Protein 2C9Q (pdb70)

Sequence (102 aa):
HPKLVSSTPAEGSEGAAPAKIELHFSENLVTQFSGAKLVMTAMPGMEHSPMAVKAAVSGGGDPKTMVITPASPLTAGTYKVDWRAVSSDTHPITGSVTFKVKK

InterPro domains:
  IPR007348 CopC domain [PF04234] (25-125)
  IPR014755 Copper resistance protein CopC/internalin, immunoglobulin-like [G3DSA:2.60.40.1220] (25-126)
  IPR014756 Immunoglobulin E-set [SSF81296] (25-126)
  IPR032694 Copper transport protein C/D [PTHR34820] (8-125)
  IPR047685 Copper resistance protein CopC-like [NF033814] (16-126)

Structure (mmCIF, N/CA/C/O backbone):
data_2C9Q
#
_entry.id   2C9Q
#
_cell.length_a   55.781
_cell.length_b   55.781
_cell.length_c   60.261
_cell.angle_alpha   90.00
_cell.angle_beta   90.00
_cell.angle_gamma   90.00
#
_symmetry.space_group_name_H-M   'P 43 21 2'
#
loop_
_entity.id
_entity.type
_entity.pdbx_description
1 polymer 'COPPER RESISTANCE PROTEIN C'
2 non-polymer 'COPPER (II) ION'
3 water water
#
loop_
_atom_site.group_PDB
_atom_site.id
_atom_site.type_symbol
_atom_site.label_atom_id
_atom_site.label_alt_id
_atom_site.label_comp_id
_atom_site.label_asym_id
_atom_site.label_entity_id
_atom_site.label_seq_id
_atom_site.pdbx_PDB_ins_code
_atom_site.Cartn_x
_atom_site.Cartn_y
_atom_site.Cartn_z
_atom_site.occupancy
_atom_site.B_iso_or_equiv
_atom_site.auth_seq_id
_atom_site.auth_comp_id
_atom_site.auth_asym_id
_atom_site.auth_atom_id
_atom_site.pdbx_PDB_model_num
ATOM 1 N N . HIS A 1 1 ? 17.617 -23.815 -12.726 1.00 25.84 1 HIS A N 1
ATOM 2 C CA . HIS A 1 1 ? 16.966 -22.588 -12.225 1.00 27.15 1 HIS A CA 1
ATOM 3 C C . HIS A 1 1 ? 15.549 -22.942 -11.815 1.00 28.84 1 HIS A C 1
ATOM 4 O O . HIS A 1 1 ? 14.606 -22.752 -12.598 1.00 35.19 1 HIS A O 1
ATOM 11 N N . PRO A 1 2 ? 15.401 -23.520 -10.618 1.00 29.48 2 PRO A N 1
ATOM 12 C CA . PRO A 1 2 ? 14.063 -23.836 -10.121 1.00 30.64 2 PRO A CA 1
ATOM 13 C C . PRO A 1 2 ? 13.198 -22.594 -9.983 1.00 31.00 2 PRO A C 1
ATOM 14 O O . PRO A 1 2 ? 13.716 -21.466 -9.846 1.00 27.60 2 PRO A O 1
ATOM 18 N N . LYS A 1 3 ? 11.890 -22.802 -10.063 1.00 26.66 3 LYS A N 1
ATOM 19 C CA . LYS A 1 3 ? 10.938 -21.705 -9.995 1.00 29.26 3 LYS A CA 1
ATOM 20 C C . LYS A 1 3 ? 10.041 -21.933 -8.811 1.00 22.69 3 LYS A C 1
ATOM 21 O O . LYS A 1 3 ? 9.725 -23.076 -8.533 1.00 25.05 3 LYS A O 1
ATOM 27 N N . LEU A 1 4 ? 9.615 -20.866 -8.134 1.00 23.08 4 LEU A N 1
ATOM 28 C CA . LEU A 1 4 ? 8.546 -20.980 -7.143 1.00 24.55 4 LEU A CA 1
ATOM 29 C C . LEU A 1 4 ? 7.209 -21.153 -7.881 1.00 27.86 4 LEU A C 1
ATOM 30 O O . LEU A 1 4 ? 6.755 -20.231 -8.596 1.00 24.55 4 LEU A O 1
ATOM 35 N N . VAL A 1 5 ? 6.589 -22.330 -7.706 1.00 22.25 5 VAL A N 1
ATOM 36 C CA . VAL A 1 5 ? 5.318 -22.669 -8.342 1.00 21.97 5 VAL A CA 1
ATOM 37 C C . VAL A 1 5 ? 4.125 -22.156 -7.564 1.00 21.13 5 VAL A C 1
ATOM 38 O O . VAL A 1 5 ? 3.185 -21.634 -8.156 1.00 25.45 5 VAL A O 1
ATOM 42 N N . SER A 1 6 ? 4.178 -22.280 -6.234 1.00 18.56 6 SER A N 1
ATOM 43 C CA . SER A 1 6 ? 3.130 -21.725 -5.381 1.00 22.26 6 SER A CA 1
ATOM 44 C C . SER A 1 6 ? 3.608 -21.669 -3.932 1.00 18.90 6 SER A C 1
ATOM 45 O O . SER A 1 6 ? 4.697 -22.128 -3.615 1.00 20.88 6 SER A O 1
ATOM 48 N N . SER A 1 7 ? 2.766 -21.126 -3.072 1.00 21.54 7 SER A N 1
ATOM 49 C CA . SER A 1 7 ? 3.078 -21.069 -1.663 1.00 20.82 7 SER A CA 1
ATOM 50 C C . SER A 1 7 ? 1.808 -20.931 -0.838 1.00 20.59 7 SER A C 1
ATOM 51 O O . SER A 1 7 ? 0.739 -20.518 -1.340 1.00 20.42 7 SER A O 1
ATOM 54 N N . THR A 1 8 ? 1.913 -21.301 0.437 1.00 21.67 8 THR A N 1
ATOM 55 C CA . THR A 1 8 ? 0.862 -21.046 1.405 1.00 22.03 8 THR A CA 1
ATOM 56 C C . THR A 1 8 ? 1.515 -20.488 2.683 1.00 23.46 8 THR A C 1
ATOM 57 O O . THR A 1 8 ? 2.388 -21.142 3.256 1.00 26.32 8 THR A O 1
ATOM 64 N N . PRO A 1 9 ? 1.166 -19.250 3.089 1.00 21.90 9 PRO A N 1
ATOM 65 C CA . PRO A 1 9 ? 0.314 -18.260 2.442 1.00 21.93 9 PRO A CA 1
ATOM 66 C C . PRO A 1 9 ? 0.748 -17.926 1.033 1.00 22.88 9 PRO A C 1
ATOM 67 O O . PRO A 1 9 ? 1.934 -17.936 0.707 1.00 23.14 9 PRO A O 1
ATOM 71 N N . ALA A 1 10 ? -0.225 -17.627 0.194 1.00 21.02 10 ALA A N 1
ATOM 72 C CA . ALA A 1 10 ? 0.041 -17.277 -1.170 1.00 19.36 10 ALA A CA 1
ATOM 73 C C . ALA A 1 10 ? 0.498 -15.850 -1.212 1.00 17.15 10 ALA A C 1
ATOM 74 O O . ALA A 1 10 ? 0.142 -15.058 -0.333 1.00 20.17 10 ALA A O 1
ATOM 76 N N . GLU A 1 11 ? 1.263 -15.537 -2.258 1.00 20.15 11 GLU A N 1
ATOM 77 C CA . GLU A 1 11 ? 1.738 -14.172 -2.533 1.00 22.21 11 GLU A CA 1
ATOM 78 C C . GLU A 1 11 ? 0.537 -13.226 -2.524 1.00 27.05 11 GLU A C 1
ATOM 79 O O . GLU A 1 11 ? -0.483 -13.498 -3.184 1.00 21.66 11 GLU A O 1
ATOM 85 N N . GLY A 1 12 ? 0.653 -12.143 -1.748 1.00 21.24 12 GLY A N 1
ATOM 86 C CA . GLY A 1 12 ? -0.400 -11.135 -1.629 1.00 24.72 12 GLY A CA 1
ATOM 87 C C . GLY A 1 12 ? -1.618 -11.541 -0.838 1.00 24.40 12 GLY A C 1
ATOM 88 O O . GLY A 1 12 ? -2.600 -10.788 -0.796 1.00 34.48 12 GLY A O 1
ATOM 89 N N . SER A 1 13 ? -1.593 -12.720 -0.229 1.00 24.05 13 SER A N 1
ATOM 90 C CA . SER A 1 13 ? -2.695 -13.117 0.613 1.00 19.74 13 SER A CA 1
ATOM 91 C C . SER A 1 13 ? -2.732 -12.258 1.862 1.00 22.57 13 SER A C 1
ATOM 92 O O . SER A 1 13 ? -1.717 -11.781 2.320 1.00 21.53 13 SER A O 1
ATOM 95 N N . GLU A 1 14 ? -3.934 -11.991 2.357 1.00 28.80 14 GLU A N 1
ATOM 96 C CA . GLU A 1 14 ? -4.113 -11.318 3.638 1.00 22.92 14 GLU A CA 1
ATOM 97 C C . GLU A 1 14 ? -5.107 -12.173 4.395 1.00 29.91 14 GLU A C 1
ATOM 98 O O . GLU A 1 14 ? -6.215 -12.422 3.924 1.00 31.56 14 GLU A O 1
ATOM 104 N N . GLY A 1 15 ? -4.678 -12.726 5.513 1.00 26.41 15 GLY A N 1
ATOM 105 C CA . GLY A 1 15 ? -5.573 -13.542 6.329 1.00 22.30 15 GLY A CA 1
ATOM 106 C C . GLY A 1 15 ? -4.940 -13.964 7.645 1.00 29.35 15 GLY A C 1
ATOM 107 O O . GLY A 1 15 ? -4.122 -13.242 8.196 1.00 24.38 15 GLY A O 1
ATOM 108 N N . ALA A 1 16 ? -5.307 -15.147 8.127 1.00 27.48 16 ALA A N 1
ATOM 109 C CA . ALA A 1 16 ? -4.889 -15.635 9.436 1.00 32.56 16 ALA A CA 1
ATOM 110 C C . ALA A 1 16 ? -3.398 -15.830 9.561 1.00 30.36 16 ALA A C 1
ATOM 111 O O . ALA A 1 16 ? -2.706 -16.067 8.567 1.00 29.91 16 ALA A O 1
ATOM 113 N N . ALA A 1 17 ? -2.909 -15.778 10.792 1.00 31.27 17 ALA A N 1
ATOM 114 C CA . ALA A 1 17 ? -1.501 -16.036 11.058 1.00 25.82 17 ALA A CA 1
ATOM 115 C C . ALA A 1 17 ? -1.191 -17.515 10.783 1.00 33.34 17 ALA A C 1
ATOM 116 O O . ALA A 1 17 ? -1.857 -18.401 11.334 1.00 28.68 17 ALA A O 1
ATOM 118 N N . PRO A 1 18 ? -0.200 -17.787 9.917 1.00 26.43 18 PRO A N 1
ATOM 119 C CA . PRO A 1 18 ? 0.186 -19.152 9.591 1.00 25.14 18 PRO A CA 1
ATOM 120 C C . PRO A 1 18 ? 1.045 -19.820 10.658 1.00 21.85 18 PRO A C 1
ATOM 121 O O . PRO A 1 18 ? 1.949 -19.200 11.208 1.00 30.58 18 PRO A O 1
ATOM 125 N N . ALA A 1 19 ? 0.749 -21.081 10.961 1.00 23.29 19 ALA A N 1
ATOM 126 C CA . ALA A 1 19 ? 1.613 -21.885 11.808 1.00 25.30 19 ALA A CA 1
ATOM 127 C C . ALA A 1 19 ? 2.909 -22.301 11.122 1.00 26.73 19 ALA A C 1
ATOM 128 O O . ALA A 1 19 ? 3.928 -22.500 11.782 1.00 27.43 19 ALA A O 1
ATOM 130 N N . LYS A 1 20 ? 2.859 -22.489 9.807 1.00 22.85 20 LYS A N 1
ATOM 131 C CA . LYS A 1 20 ? 4.048 -22.749 9.002 1.00 20.64 20 LYS A CA 1
ATOM 132 C C . LYS A 1 20 ? 3.791 -22.183 7.610 1.00 21.77 20 LYS A C 1
ATOM 133 O O . LYS A 1 20 ? 2.638 -22.015 7.200 1.00 22.61 20 LYS A O 1
ATOM 139 N N . ILE A 1 21 ? 4.875 -21.873 6.916 1.00 25.55 21 ILE A N 1
ATOM 140 C CA . ILE A 1 21 ? 4.815 -21.292 5.573 1.00 22.79 21 ILE A CA 1
ATOM 141 C C . ILE A 1 21 ? 5.430 -22.300 4.641 1.00 25.15 21 ILE A C 1
ATOM 142 O O . ILE A 1 21 ? 6.540 -22.749 4.872 1.00 21.31 21 ILE A O 1
ATOM 147 N N . GLU A 1 22 ? 4.693 -22.684 3.611 1.00 23.61 22 GLU A N 1
ATOM 148 C CA . GLU A 1 22 ? 5.163 -23.671 2.667 1.00 23.92 22 GLU A CA 1
ATOM 149 C C . GLU A 1 22 ? 5.417 -23.012 1.333 1.00 22.00 22 GLU A C 1
ATOM 150 O O . GLU A 1 22 ? 4.533 -22.327 0.794 1.00 21.73 22 GLU A O 1
ATOM 156 N N . LEU A 1 23 ? 6.615 -23.244 0.817 1.00 20.06 23 LEU A N 1
ATOM 157 C CA . LEU A 1 23 ? 7.049 -22.804 -0.534 1.00 22.16 23 LEU A CA 1
ATOM 158 C C . LEU A 1 23 ? 7.233 -24.026 -1.423 1.00 22.56 23 LEU A C 1
ATOM 159 O O . LEU A 1 23 ? 7.952 -24.957 -1.075 1.00 22.79 23 LEU A O 1
ATOM 164 N N . HIS A 1 24 ? 6.557 -24.032 -2.560 1.00 23.77 24 HIS A N 1
ATOM 165 C CA . HIS A 1 24 ? 6.566 -25.178 -3.462 1.00 23.19 24 HIS A CA 1
ATOM 166 C C . HIS A 1 24 ? 7.269 -24.804 -4.754 1.00 20.52 24 HIS A C 1
ATOM 167 O O . HIS A 1 24 ? 6.869 -23.849 -5.409 1.00 21.49 24 HIS A O 1
ATOM 174 N N . PHE A 1 25 ? 8.320 -25.552 -5.100 1.00 17.78 25 PHE A N 1
ATOM 175 C CA . PHE A 1 25 ? 9.158 -25.276 -6.271 1.00 21.03 25 PHE A CA 1
ATOM 176 C C . PHE A 1 25 ? 8.975 -26.302 -7.382 1.00 24.68 25 PHE A C 1
ATOM 177 O O . PHE A 1 25 ? 8.291 -27.350 -7.216 1.00 22.32 25 PHE A O 1
ATOM 185 N N . SER A 1 26 ? 9.540 -25.969 -8.546 1.00 23.23 26 SER A N 1
ATOM 186 C CA . SER A 1 26 ? 9.366 -26.781 -9.740 1.00 20.46 26 SER A CA 1
ATOM 187 C C . SER A 1 26 ? 10.296 -27.997 -9.767 1.00 20.68 26 SER A C 1
ATOM 188 O O . SER A 1 26 ? 10.098 -28.908 -10.557 1.00 23.51 26 SER A O 1
ATOM 191 N N . GLU A 1 27 ? 11.325 -27.978 -8.913 1.00 23.71 27 GLU A N 1
ATOM 192 C CA . GLU A 1 27 ? 12.354 -29.039 -8.856 1.00 20.06 27 GLU A CA 1
ATOM 193 C C . GLU A 1 27 ? 12.628 -29.430 -7.410 1.00 21.11 27 GLU A C 1
ATOM 194 O O . GLU A 1 27 ? 12.376 -28.633 -6.507 1.00 20.04 27 GLU A O 1
ATOM 200 N N . ASN A 1 28 ? 13.104 -30.663 -7.219 1.00 20.94 28 ASN A N 1
ATOM 201 C CA . ASN A 1 28 ? 13.511 -31.141 -5.911 1.00 24.12 28 ASN A CA 1
ATOM 202 C C . ASN A 1 28 ? 14.638 -30.293 -5.364 1.00 21.98 28 ASN A C 1
ATOM 203 O O . ASN A 1 28 ? 15.622 -30.001 -6.072 1.00 20.98 28 ASN A O 1
ATOM 208 N N . LEU A 1 29 ? 14.468 -29.868 -4.122 1.00 21.12 29 LEU A N 1
ATOM 209 C CA . LEU A 1 29 ? 15.475 -29.033 -3.474 1.00 20.08 29 LEU A CA 1
ATOM 210 C C . LEU A 1 29 ? 16.532 -29.873 -2.796 1.00 24.04 29 LEU A C 1
ATOM 211 O O . LEU A 1 29 ? 16.241 -30.976 -2.253 1.00 25.01 29 LEU A O 1
ATOM 216 N N . VAL A 1 30 ? 17.763 -29.368 -2.833 1.00 22.76 30 VAL A N 1
ATOM 217 C CA . VAL A 1 30 ? 18.863 -29.894 -2.033 1.00 20.60 30 VAL A CA 1
ATOM 218 C C . VAL A 1 30 ? 18.888 -29.130 -0.694 1.00 21.98 30 VAL A C 1
ATOM 219 O O . VAL A 1 30 ? 19.143 -27.919 -0.624 1.00 23.40 30 VAL A O 1
ATOM 223 N N . THR A 1 31 ? 18.588 -29.844 0.385 1.00 21.63 31 THR A N 1
ATOM 224 C CA . THR A 1 31 ? 18.278 -29.185 1.643 1.00 22.77 31 THR A CA 1
ATOM 225 C C . THR A 1 31 ? 19.428 -28.400 2.242 1.00 19.09 31 THR A C 1
ATOM 226 O O . THR A 1 31 ? 19.206 -27.371 2.880 1.00 22.83 31 THR A O 1
ATOM 233 N N . GLN A 1 32 ? 20.656 -28.867 2.050 1.00 19.83 32 GLN A N 1
ATOM 234 C CA . GLN A 1 32 ? 21.788 -28.214 2.697 1.00 19.39 32 GLN A CA 1
ATOM 235 C C . GLN A 1 32 ? 21.985 -26.795 2.206 1.00 18.23 32 GLN A C 1
ATOM 236 O O . GLN A 1 32 ? 22.514 -25.946 2.943 1.00 19.57 32 GLN A O 1
ATOM 242 N N . PHE A 1 33 ? 21.518 -26.520 0.988 1.00 16.96 33 PHE A N 1
ATOM 243 C CA . PHE A 1 33 ? 21.770 -25.215 0.365 1.00 15.89 33 PHE A CA 1
ATOM 244 C C . PHE A 1 33 ? 20.554 -24.321 0.287 1.00 19.06 33 PHE A C 1
ATOM 245 O O . PHE A 1 33 ? 20.673 -23.130 -0.017 1.00 21.93 33 PHE A O 1
ATOM 253 N N . SER A 1 34 ? 19.365 -24.864 0.568 1.00 19.66 34 SER A N 1
ATOM 254 C CA . SER A 1 34 ? 18.171 -24.079 0.332 1.00 20.37 34 SER A CA 1
ATOM 255 C C . SER A 1 34 ? 17.836 -23.490 1.681 1.00 28.46 34 SER A C 1
ATOM 256 O O . SER A 1 34 ? 17.993 -24.155 2.702 1.00 33.93 34 SER A O 1
ATOM 261 N N . GLY A 1 35 ? 17.451 -22.210 1.711 1.00 24.07 35 GLY A N 1
ATOM 262 C CA . GLY A 1 35 ? 17.189 -21.546 2.969 1.00 27.90 35 GLY A CA 1
ATOM 263 C C . GLY A 1 35 ? 16.142 -20.458 2.819 1.00 27.12 35 GLY A C 1
ATOM 264 O O . GLY A 1 35 ? 15.716 -20.156 1.726 1.00 24.36 35 GLY A O 1
ATOM 265 N N . ALA A 1 36 ? 15.761 -19.850 3.937 1.00 27.61 36 ALA A N 1
ATOM 266 C CA . ALA A 1 36 ? 14.803 -18.736 3.908 1.00 21.69 36 ALA A CA 1
ATOM 267 C C . ALA A 1 36 ? 14.966 -17.890 5.164 1.00 26.34 36 ALA A C 1
ATOM 268 O O . ALA A 1 36 ? 15.393 -18.407 6.193 1.00 25.33 36 ALA A O 1
ATOM 270 N N . LYS A 1 37 ? 14.670 -16.599 5.056 1.00 23.05 37 LYS A N 1
ATOM 271 C CA . LYS A 1 37 ? 14.620 -15.693 6.201 1.00 24.75 37 LYS A CA 1
ATOM 272 C C . LYS A 1 37 ? 13.230 -15.063 6.200 1.00 24.67 37 LYS A C 1
ATOM 273 O O . LYS A 1 37 ? 12.690 -14.743 5.127 1.00 26.28 37 LYS A O 1
ATOM 279 N N . LEU A 1 38 ? 12.649 -14.928 7.384 1.00 20.62 38 LEU A N 1
ATOM 280 C CA . LEU A 1 38 ? 11.343 -14.304 7.534 1.00 18.07 38 LEU A CA 1
ATOM 281 C C . LEU A 1 38 ? 11.507 -12.947 8.174 1.00 17.49 38 LEU A C 1
ATOM 282 O O . LEU A 1 38 ? 12.151 -12.831 9.218 1.00 18.13 38 LEU A O 1
ATOM 287 N N . VAL A 1 39 ? 10.976 -11.918 7.521 1.00 18.54 39 VAL A N 1
ATOM 288 C CA . VAL A 1 39 ? 11.053 -10.579 8.061 1.00 17.34 39 VAL A CA 1
ATOM 289 C C . VAL A 1 39 ? 9.667 -9.989 8.110 1.00 17.57 39 VAL A C 1
ATOM 290 O O . VAL A 1 39 ? 8.804 -10.312 7.279 1.00 18.87 39 VAL A O 1
ATOM 294 N N . MET A 1 40 ? 9.464 -9.069 9.041 1.00 16.73 40 MET A N 1
ATOM 295 C CA . MET A 1 40 ? 8.257 -8.246 9.068 1.00 16.59 40 MET A CA 1
ATOM 296 C C . MET A 1 40 ? 8.611 -6.883 8.527 1.00 16.87 40 MET A C 1
ATOM 297 O O . MET A 1 40 ? 9.573 -6.267 9.005 1.00 16.27 40 MET A O 1
ATOM 302 N N . THR A 1 41 ? 7.803 -6.409 7.580 1.00 16.75 41 THR A N 1
ATOM 303 C CA . THR A 1 41 ? 8.055 -5.161 6.880 1.00 15.34 41 THR A CA 1
ATOM 304 C C . THR A 1 41 ? 7.021 -4.062 7.222 1.00 16.76 41 THR A C 1
ATOM 305 O O . THR A 1 41 ? 7.187 -2.911 6.850 1.00 16.43 41 THR A O 1
ATOM 309 N N . ALA A 1 42 ? 5.989 -4.414 7.985 1.00 16.49 42 ALA A N 1
ATOM 310 C CA . ALA A 1 42 ? 5.017 -3.424 8.431 1.00 16.57 42 ALA A CA 1
ATOM 311 C C . ALA A 1 42 ? 4.188 -3.973 9.547 1.00 17.14 42 ALA A C 1
ATOM 312 O O . ALA A 1 42 ? 3.927 -5.163 9.605 1.00 17.13 42 ALA A O 1
ATOM 314 N N . MET A 1 43 ? 3.776 -3.087 10.440 1.00 15.23 43 MET A N 1
ATOM 315 C CA . MET A 1 43 ? 2.654 -3.350 11.337 1.00 16.27 43 MET A CA 1
ATOM 316 C C . MET A 1 43 ? 1.431 -2.646 10.719 1.00 14.52 43 MET A C 1
ATOM 317 O O . MET A 1 43 ? 1.554 -1.744 9.873 1.00 15.73 43 MET A O 1
ATOM 322 N N . PRO A 1 44 ? 0.206 -2.985 11.171 1.00 15.20 44 PRO A N 1
ATOM 323 C CA . PRO A 1 44 ? -0.948 -2.255 10.672 1.00 16.47 44 PRO A CA 1
ATOM 324 C C . PRO A 1 44 ? -0.775 -0.763 10.926 1.00 17.04 44 PRO A C 1
ATOM 325 O O . PRO A 1 44 ? -0.483 -0.355 12.038 1.00 18.13 44 PRO A O 1
ATOM 329 N N . GLY A 1 45 ? -0.842 0.043 9.869 1.00 15.94 45 GLY A N 1
ATOM 330 C CA . GLY A 1 45 ? -0.775 1.503 10.045 1.00 15.78 45 GLY A CA 1
ATOM 331 C C . GLY A 1 45 ? 0.625 2.062 9.893 1.00 17.38 45 GLY A C 1
ATOM 332 O O . GLY A 1 45 ? 0.779 3.274 9.772 1.00 15.21 45 GLY A O 1
ATOM 333 N N . MET A 1 46 ? 1.660 1.220 9.888 1.00 15.53 46 MET A N 1
ATOM 334 C CA . MET A 1 46 ? 3.008 1.756 9.760 1.00 14.30 46 MET A CA 1
ATOM 335 C C . MET A 1 46 ? 4.032 0.802 9.178 1.00 14.18 46 MET A C 1
ATOM 336 O O . MET A 1 46 ? 4.362 -0.213 9.777 1.00 16.02 46 MET A O 1
ATOM 341 N N . GLU A 1 47 ? 4.614 1.178 8.051 1.00 14.79 47 GLU A N 1
ATOM 342 C CA . GLU A 1 47 ? 5.720 0.403 7.474 1.00 15.02 47 GLU A CA 1
ATOM 343 C C . GLU A 1 47 ? 6.951 0.585 8.316 1.00 17.97 47 GLU A C 1
ATOM 344 O O . GLU A 1 47 ? 7.076 1.562 9.004 1.00 17.40 47 GLU A O 1
ATOM 350 N N . HIS A 1 48 ? 7.795 -0.422 8.364 1.00 15.45 48 HIS A N 1
ATOM 351 C CA . HIS A 1 48 ? 9.076 -0.262 9.061 1.00 15.60 48 HIS A CA 1
ATOM 352 C C . HIS A 1 48 ? 10.196 -1.053 8.386 1.00 18.99 48 HIS A C 1
ATOM 353 O O . HIS A 1 48 ? 9.938 -1.966 7.598 1.00 17.69 48 HIS A O 1
ATOM 360 N N . SER A 1 49 ? 11.454 -0.679 8.674 1.00 16.58 49 SER A N 1
ATOM 361 C CA . SER A 1 49 ? 12.575 -1.431 8.174 1.00 16.48 49 SER A CA 1
ATOM 362 C C . SER A 1 49 ? 12.350 -2.906 8.488 1.00 17.04 49 SER A C 1
ATOM 363 O O . SER A 1 49 ? 11.818 -3.250 9.560 1.00 18.73 49 SER A O 1
ATOM 368 N N . PRO A 1 50 ? 12.736 -3.804 7.567 1.00 18.59 50 PRO A N 1
ATOM 369 C CA . PRO A 1 50 ? 12.495 -5.222 7.798 1.00 17.92 50 PRO A CA 1
ATOM 370 C C . PRO A 1 50 ? 13.094 -5.707 9.110 1.00 17.85 50 PRO A C 1
ATOM 371 O O . PRO A 1 50 ? 14.273 -5.454 9.392 1.00 19.22 50 PRO A O 1
ATOM 375 N N . MET A 1 51 ? 12.277 -6.390 9.904 1.00 17.23 51 MET A N 1
ATOM 376 C CA . MET A 1 51 ? 12.712 -6.897 11.206 1.00 17.72 51 MET A CA 1
ATOM 377 C C . MET A 1 51 ? 12.642 -8.402 11.166 1.00 18.11 51 MET A C 1
ATOM 378 O O . MET A 1 51 ? 11.572 -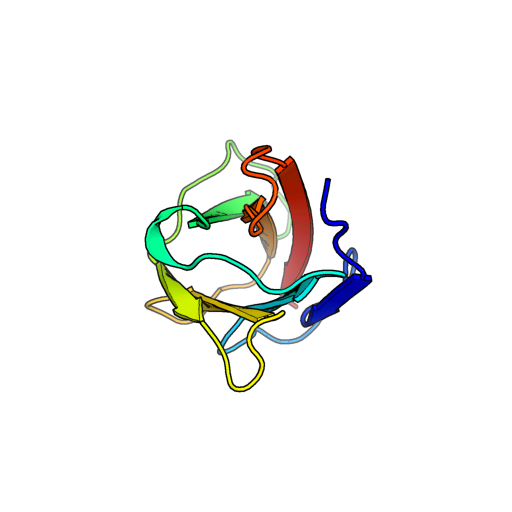9.003 10.954 1.00 19.01 51 MET A O 1
ATOM 383 N N . ALA A 1 52 ? 13.797 -9.041 11.351 1.00 17.71 52 ALA A N 1
ATOM 384 C CA . ALA A 1 52 ? 13.894 -10.480 11.209 1.00 18.23 52 ALA A CA 1
ATOM 385 C C . ALA A 1 52 ? 13.220 -11.182 12.370 1.00 19.53 52 ALA A C 1
ATOM 386 O O . ALA A 1 52 ? 13.535 -10.909 13.537 1.00 17.98 52 ALA A O 1
ATOM 388 N N . VAL A 1 53 ? 12.332 -12.094 12.010 1.00 16.83 53 VAL A N 1
ATOM 389 C CA . VAL A 1 53 ? 11.542 -12.891 12.949 1.00 18.49 53 VAL A CA 1
ATOM 390 C C . VAL A 1 53 ? 12.174 -14.283 13.033 1.00 19.25 53 VAL A C 1
ATOM 391 O O . VAL A 1 53 ? 12.503 -14.885 12.027 1.00 21.59 53 VAL A O 1
ATOM 395 N N . LYS A 1 54 ? 12.335 -14.797 14.241 1.00 17.38 54 LYS A N 1
ATOM 396 C CA . LYS A 1 54 ? 12.963 -16.079 14.426 1.00 19.05 54 LYS A CA 1
ATOM 397 C C . LYS A 1 54 ? 12.102 -17.160 13.794 1.00 21.38 54 LYS A C 1
ATOM 398 O O . LYS A 1 54 ? 10.888 -17.205 14.020 1.00 18.69 54 LYS A O 1
ATOM 404 N N . ALA A 1 55 ? 12.744 -18.039 13.024 1.00 20.88 55 ALA A N 1
ATOM 405 C CA . ALA A 1 55 ? 12.056 -19.096 12.281 1.00 20.50 55 ALA A CA 1
ATOM 406 C C . ALA A 1 55 ? 13.044 -20.204 11.988 1.00 23.74 55 ALA A C 1
ATOM 407 O O . ALA A 1 55 ? 14.255 -19.970 11.995 1.00 23.26 55 ALA A O 1
ATOM 409 N N . ALA A 1 56 ? 12.533 -21.424 11.822 1.00 19.79 56 ALA A N 1
ATOM 410 C CA . ALA A 1 56 ? 13.342 -22.546 11.389 1.00 21.10 56 ALA A CA 1
ATOM 411 C C . ALA A 1 56 ? 12.888 -22.959 10.004 1.00 20.11 56 ALA A C 1
ATOM 412 O O . ALA A 1 56 ? 11.685 -22.896 9.691 1.00 22.95 56 ALA A O 1
ATOM 414 N N . VAL A 1 57 ? 13.837 -23.396 9.192 1.00 21.49 57 VAL A N 1
ATOM 415 C CA . VAL A 1 57 ? 13.549 -23.789 7.833 1.00 18.94 57 VAL A CA 1
ATOM 416 C C . VAL A 1 57 ? 13.952 -25.237 7.621 1.00 25.74 57 VAL A C 1
ATOM 417 O O . VAL A 1 57 ? 15.026 -25.640 8.043 1.00 23.43 57 VAL A O 1
ATOM 424 N N . SER A 1 58 ? 13.081 -26.004 6.995 1.00 22.39 58 SER A N 1
ATOM 425 C CA . SER A 1 58 ? 13.357 -27.423 6.712 1.00 23.69 58 SER A CA 1
ATOM 426 C C . SER A 1 58 ? 12.587 -27.880 5.490 1.00 26.84 58 SER A C 1
ATOM 427 O O . SER A 1 58 ? 11.880 -27.093 4.860 1.00 25.12 58 SER A O 1
ATOM 430 N N . GLY A 1 59 ? 12.752 -29.151 5.141 1.00 31.33 59 GLY A N 1
ATOM 431 C CA . GLY A 1 59 ? 12.014 -29.755 4.040 1.00 26.73 59 GLY A CA 1
ATOM 432 C C . GLY A 1 59 ? 10.666 -30.292 4.494 1.00 33.68 59 GLY A C 1
ATOM 433 O O . GLY A 1 59 ? 10.515 -30.705 5.643 1.00 31.05 59 GLY A O 1
ATOM 434 N N . GLY A 1 60 ? 9.688 -30.311 3.586 1.00 25.64 60 GLY A N 1
ATOM 435 C CA . GLY A 1 60 ? 8.336 -30.739 3.906 1.00 22.49 60 GLY A CA 1
ATOM 436 C C . GLY A 1 60 ? 8.152 -32.206 3.538 1.00 24.59 60 GLY A C 1
ATOM 437 O O . GLY A 1 60 ? 9.121 -32.955 3.478 1.00 34.38 60 GLY A O 1
ATOM 438 N N . GLY A 1 61 ? 6.916 -32.598 3.252 1.00 26.38 61 GLY A N 1
ATOM 439 C CA . GLY A 1 61 ? 6.624 -33.998 2.912 1.00 28.56 61 GLY A CA 1
ATOM 440 C C . GLY A 1 61 ? 7.080 -34.417 1.518 1.00 31.40 61 GLY A C 1
ATOM 441 O O . GLY A 1 61 ? 7.272 -35.603 1.234 1.00 42.28 61 GLY A O 1
ATOM 442 N N . ASP A 1 62 ? 7.250 -33.414 0.661 1.00 24.32 62 ASP A N 1
ATOM 443 C CA . ASP A 1 62 ? 7.594 -33.536 -0.746 1.00 27.10 62 ASP A CA 1
ATOM 444 C C . ASP A 1 62 ? 8.970 -32.866 -0.886 1.00 23.65 62 ASP A C 1
ATOM 445 O O . ASP A 1 62 ? 9.185 -31.852 -0.251 1.00 21.50 62 ASP A O 1
ATOM 450 N N . PRO A 1 63 ? 9.915 -33.451 -1.659 1.00 26.29 63 PRO A N 1
ATOM 451 C CA . PRO A 1 63 ? 11.238 -32.828 -1.872 1.00 26.28 63 PRO A CA 1
ATOM 452 C C . PRO A 1 63 ? 11.207 -31.439 -2.527 1.00 22.88 63 PRO A C 1
ATOM 453 O O . PRO A 1 63 ? 12.204 -30.728 -2.474 1.00 22.71 63 PRO A O 1
ATOM 457 N N . LYS A 1 6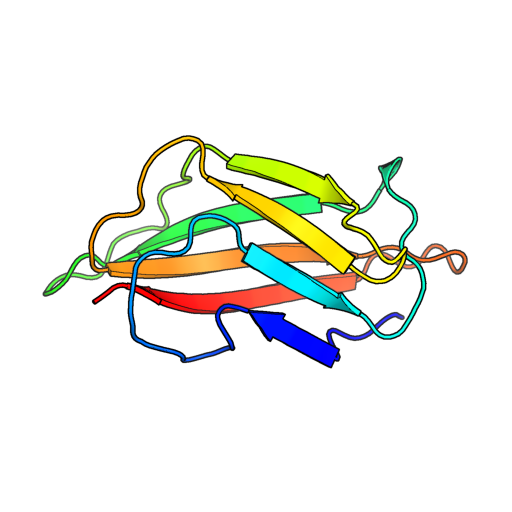4 ? 10.084 -31.075 -3.137 1.00 23.21 64 LYS A N 1
ATOM 458 C CA . LYS A 1 64 ? 9.938 -29.778 -3.812 1.00 19.33 64 LYS A CA 1
ATOM 459 C C . LYS A 1 64 ? 9.490 -28.676 -2.862 1.00 18.81 64 LYS A C 1
ATOM 460 O O . LYS A 1 64 ? 9.389 -27.522 -3.265 1.00 21.53 64 LYS A O 1
ATOM 466 N N . THR A 1 65 ? 9.235 -29.027 -1.599 1.00 18.45 65 THR A N 1
ATOM 467 C CA . THR A 1 65 ? 8.693 -28.086 -0.642 1.00 20.39 65 THR A CA 1
ATOM 468 C C . THR A 1 65 ? 9.702 -27.701 0.443 1.00 20.83 65 THR A C 1
ATOM 469 O O . THR A 1 65 ? 10.422 -28.550 0.978 1.00 22.58 65 THR A O 1
ATOM 473 N N . MET A 1 66 ? 9.727 -26.402 0.747 1.00 22.63 66 MET A N 1
ATOM 474 C CA . MET A 1 66 ? 10.544 -25.826 1.816 1.00 23.04 66 MET A CA 1
ATOM 475 C C . MET A 1 66 ? 9.555 -25.301 2.843 1.00 24.68 66 MET A C 1
ATOM 476 O O . MET A 1 66 ? 8.588 -24.626 2.480 1.00 22.76 66 MET A O 1
ATOM 485 N N . VAL A 1 67 ? 9.768 -25.622 4.126 1.00 24.30 67 VAL A N 1
ATOM 486 C CA . VAL A 1 67 ? 8.853 -25.204 5.179 1.00 25.32 67 VAL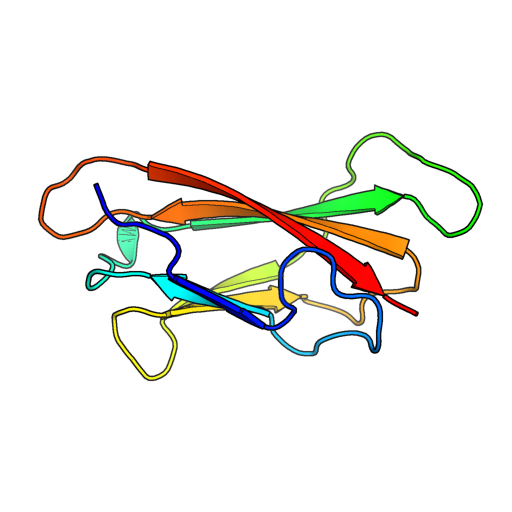 A CA 1
ATOM 487 C C . VAL A 1 67 ? 9.547 -24.214 6.119 1.00 25.39 67 VAL A C 1
ATOM 488 O O . VAL A 1 67 ? 10.641 -24.483 6.613 1.00 24.82 67 VAL A O 1
ATOM 492 N N . ILE A 1 68 ? 8.917 -23.065 6.325 1.00 21.58 68 ILE A N 1
ATOM 493 C CA . ILE A 1 68 ? 9.391 -22.084 7.324 1.00 23.04 68 ILE A CA 1
ATOM 494 C C . ILE A 1 68 ? 8.458 -22.092 8.518 1.00 25.61 68 ILE A C 1
ATOM 495 O O . ILE A 1 68 ? 7.276 -21.815 8.370 1.00 23.26 68 ILE A O 1
ATOM 500 N N . THR A 1 69 ? 8.986 -22.368 9.715 1.00 19.04 69 THR A N 1
ATOM 501 C CA . THR A 1 69 ? 8.173 -22.449 10.905 1.00 19.82 69 THR A CA 1
ATOM 502 C C . THR A 1 69 ? 8.539 -21.296 11.804 1.00 18.72 69 THR A C 1
ATOM 503 O O . THR A 1 69 ? 9.619 -21.311 12.370 1.00 18.59 69 THR A O 1
ATOM 507 N N . PRO A 1 70 ? 7.687 -20.251 11.880 1.00 18.18 70 PRO A N 1
ATOM 508 C CA . PRO A 1 70 ? 7.983 -19.214 12.850 1.00 20.07 70 PRO A CA 1
ATOM 509 C C . PRO A 1 70 ? 8.080 -19.809 14.261 1.00 18.67 70 PRO A C 1
ATOM 510 O O . PRO A 1 70 ? 7.304 -20.711 14.601 1.00 19.10 70 PRO A O 1
ATOM 514 N N . ALA A 1 71 ? 9.019 -19.310 15.064 1.00 18.03 71 ALA A N 1
ATOM 515 C CA . ALA A 1 71 ? 9.178 -19.740 16.446 1.00 15.66 71 ALA A CA 1
ATOM 516 C C . ALA A 1 71 ? 8.061 -19.349 17.384 1.00 19.95 71 ALA A C 1
ATOM 517 O O . ALA A 1 71 ? 7.994 -19.852 18.520 1.00 22.16 71 ALA A O 1
ATOM 519 N N . SER A 1 72 ? 7.236 -18.393 16.953 1.00 18.30 72 SER A N 1
ATOM 520 C CA . SER A 1 72 ? 6.222 -17.787 17.788 1.00 19.41 7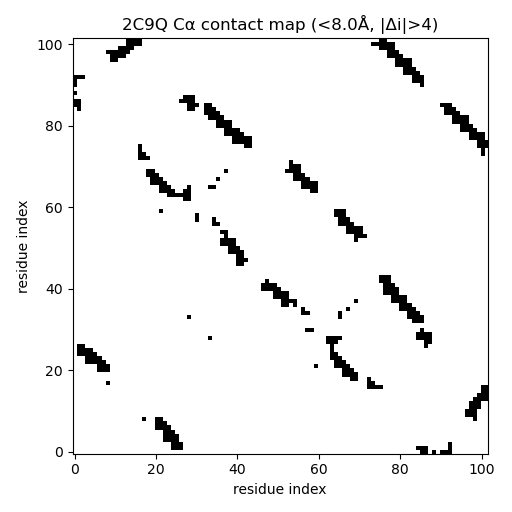2 SER A CA 1
ATOM 521 C C . SER A 1 72 ? 5.088 -17.383 16.865 1.00 18.95 72 SER A C 1
ATOM 522 O O . SER A 1 72 ? 5.263 -17.365 15.658 1.00 20.06 72 SER A O 1
ATOM 527 N N . PRO A 1 73 ? 3.931 -17.013 17.436 1.00 20.36 73 PRO A N 1
ATOM 528 C CA . PRO A 1 73 ? 2.834 -16.565 16.580 1.00 19.61 73 PRO A CA 1
ATOM 529 C C . PRO A 1 73 ? 3.114 -15.243 15.907 1.00 17.79 73 PRO A C 1
ATOM 530 O O . PRO A 1 73 ? 3.574 -14.321 16.566 1.00 20.17 73 PRO A O 1
ATOM 534 N N . LEU A 1 74 ? 2.796 -15.160 14.623 1.00 17.75 74 LEU A N 1
ATOM 535 C CA . LEU A 1 74 ? 2.966 -13.885 13.903 1.00 16.82 74 LEU A CA 1
ATOM 536 C C . LEU A 1 74 ? 1.814 -12.924 14.194 1.00 20.42 74 LEU A C 1
ATOM 537 O O . LEU A 1 74 ? 0.650 -13.278 14.012 1.00 21.96 74 LEU A O 1
ATOM 542 N N . THR A 1 75 ? 2.152 -11.702 14.608 1.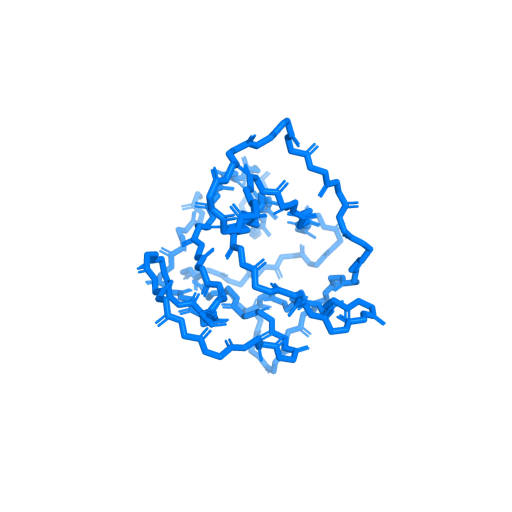00 19.21 75 THR A N 1
ATOM 543 C CA . THR A 1 75 ? 1.121 -10.690 14.861 1.00 19.24 75 THR A CA 1
ATOM 544 C C . THR A 1 75 ? 0.673 -10.116 13.518 1.00 17.56 75 THR A C 1
ATOM 545 O O . THR A 1 75 ? 1.245 -10.383 12.465 1.00 17.46 75 THR A O 1
ATOM 552 N N . ALA A 1 76 ? -0.355 -9.306 13.571 1.00 19.38 76 ALA A N 1
ATOM 553 C CA . ALA A 1 76 ? -0.884 -8.623 12.421 1.00 16.65 76 ALA A CA 1
ATOM 554 C C . ALA A 1 76 ? 0.191 -7.747 11.774 1.00 15.65 76 ALA A C 1
ATOM 555 O O . ALA A 1 76 ? 0.974 -7.113 12.468 1.00 16.80 76 ALA A O 1
ATOM 557 N N . GLY A 1 77 ? 0.208 -7.710 10.442 1.00 14.72 77 GLY A N 1
ATOM 558 C CA . GLY A 1 77 ? 1.185 -6.911 9.714 1.00 16.58 77 GLY A CA 1
ATOM 559 C C . GLY A 1 77 ? 1.528 -7.526 8.395 1.00 17.81 77 GLY A C 1
ATOM 560 O O . GLY A 1 77 ? 0.846 -8.437 7.931 1.00 18.19 77 GLY A O 1
ATOM 561 N N . THR A 1 78 ? 2.627 -7.050 7.807 1.00 17.48 78 THR A N 1
ATOM 562 C CA . THR A 1 78 ? 3.112 -7.559 6.545 1.00 16.30 78 THR A CA 1
ATOM 563 C C . THR A 1 78 ? 4.454 -8.258 6.764 1.00 15.91 78 THR A C 1
ATOM 564 O O . THR A 1 78 ? 5.314 -7.758 7.499 1.00 15.53 78 THR A O 1
ATOM 568 N N . TYR A 1 79 ? 4.589 -9.410 6.091 1.00 17.57 79 TYR A N 1
ATOM 569 C CA . TYR A 1 79 ? 5.790 -10.239 6.184 1.00 16.60 79 TYR A CA 1
ATOM 570 C C . TYR A 1 79 ? 6.322 -10.537 4.798 1.00 16.72 79 TYR A C 1
ATOM 571 O O . TYR A 1 79 ? 5.554 -10.603 3.824 1.00 17.52 79 TYR A O 1
ATOM 580 N N . LYS A 1 80 ? 7.626 -10.767 4.726 1.00 17.79 80 LYS A N 1
ATOM 581 C CA . LYS A 1 80 ? 8.230 -11.328 3.525 1.00 18.43 80 LYS A CA 1
ATOM 582 C C . LYS A 1 80 ? 9.137 -12.490 3.876 1.00 18.30 80 LYS A C 1
ATOM 583 O O . LYS A 1 80 ? 9.843 -12.485 4.906 1.00 20.61 80 LYS A O 1
ATOM 589 N N . VAL A 1 81 ? 9.064 -13.521 3.045 1.00 19.58 81 VAL A N 1
ATOM 590 C CA . VAL A 1 81 ? 9.964 -14.678 3.146 1.00 21.94 81 VAL A CA 1
ATOM 591 C C . VAL A 1 81 ? 10.933 -14.570 1.994 1.00 19.34 81 VAL A C 1
ATOM 592 O O . VAL A 1 81 ? 10.514 -14.668 0.842 1.00 19.32 81 VAL A O 1
ATOM 596 N N . ASP A 1 82 ? 12.193 -14.263 2.332 1.00 19.24 82 ASP A N 1
ATOM 597 C CA . ASP A 1 82 ? 13.292 -14.193 1.380 1.00 21.07 82 ASP A CA 1
ATOM 598 C C . ASP A 1 82 ? 13.879 -15.605 1.283 1.00 21.75 82 ASP A C 1
ATOM 599 O O . ASP A 1 82 ? 14.438 -16.131 2.255 1.00 23.31 82 ASP A O 1
ATOM 604 N N . TRP A 1 83 ? 13.766 -16.213 0.118 1.00 20.31 83 TRP A N 1
ATOM 605 C CA . TRP A 1 83 ? 14.128 -17.637 -0.034 1.00 19.76 83 TRP A CA 1
ATOM 606 C C . TRP A 1 83 ? 15.341 -17.820 -0.97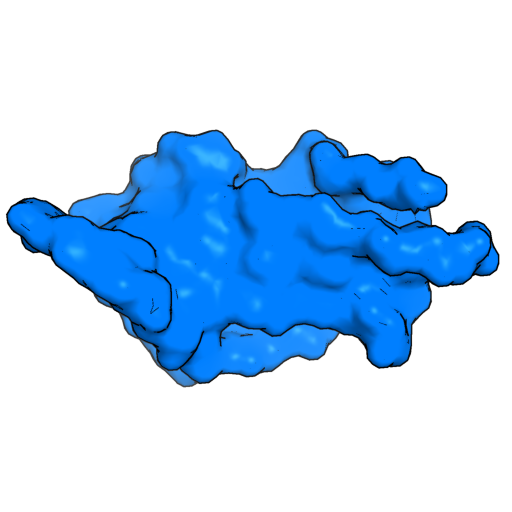4 1.00 19.29 83 TRP A C 1
ATOM 607 O O . TRP A 1 83 ? 15.560 -17.014 -1.878 1.00 18.33 83 TRP A O 1
ATOM 618 N N . ARG A 1 84 ? 16.105 -18.891 -0.738 1.00 22.49 84 ARG A N 1
ATOM 619 C CA . ARG A 1 84 ? 17.126 -19.372 -1.663 1.00 20.07 84 ARG A CA 1
ATOM 620 C C . ARG A 1 84 ? 16.844 -20.845 -1.941 1.00 20.38 84 ARG A C 1
ATOM 621 O O . ARG A 1 84 ? 16.784 -21.630 -0.994 1.00 19.16 84 ARG A O 1
ATOM 629 N N . ALA A 1 85 ? 16.658 -21.196 -3.223 1.00 22.71 85 ALA A N 1
ATOM 630 C CA . ALA A 1 85 ? 16.336 -22.582 -3.649 1.00 19.40 85 ALA A CA 1
ATOM 631 C C . ALA A 1 85 ? 17.503 -23.089 -4.506 1.00 21.59 85 ALA A C 1
ATOM 632 O O . ALA A 1 85 ? 17.954 -22.390 -5.390 1.00 21.77 85 ALA A O 1
ATOM 634 N N . VAL A 1 86 ?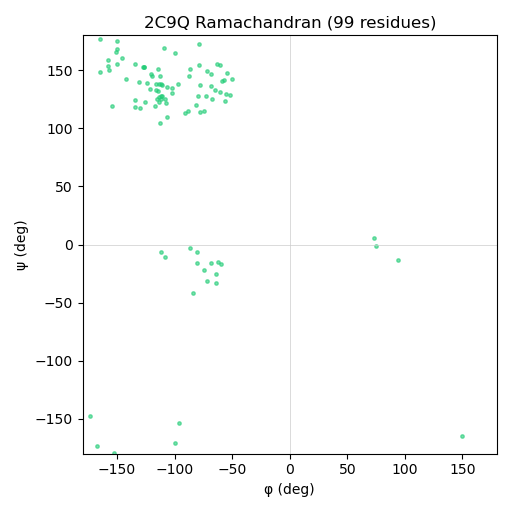 17.970 -24.299 -4.222 1.00 18.78 86 VAL A N 1
ATOM 635 C CA . VAL A 1 86 ? 19.001 -24.939 -5.023 1.00 19.40 86 VAL A CA 1
ATOM 636 C C . VAL A 1 86 ? 18.601 -26.365 -5.286 1.00 19.15 86 VAL A C 1
ATOM 637 O O . VAL A 1 86 ? 18.334 -27.099 -4.335 1.00 19.48 86 VAL A O 1
ATOM 641 N N . SER A 1 87 ? 18.554 -26.726 -6.565 1.00 19.03 87 SER A N 1
ATOM 642 C CA . SER A 1 87 ? 18.298 -28.068 -7.005 1.00 20.67 87 SER A CA 1
ATOM 643 C C . SER A 1 87 ? 19.598 -28.766 -7.381 1.00 20.82 87 SER A C 1
ATOM 644 O O . SER A 1 87 ? 20.712 -28.249 -7.152 1.00 20.22 87 SER A O 1
ATOM 647 N N . SER A 1 88 ? 19.468 -29.942 -7.984 1.00 22.36 88 SER A N 1
ATOM 648 C CA . SER A 1 88 ? 20.632 -30.704 -8.391 1.00 22.98 88 SER A CA 1
ATOM 649 C C . SER A 1 88 ? 21.480 -29.969 -9.438 1.00 23.37 88 SER A C 1
ATOM 650 O O . SER A 1 88 ? 22.640 -30.342 -9.644 1.00 27.38 88 SER A O 1
ATOM 653 N N . ASP A 1 89 ? 20.939 -28.921 -10.082 1.00 21.67 89 ASP A N 1
ATOM 654 C CA . ASP A 1 89 ? 21.707 -28.190 -11.093 1.00 22.52 89 ASP A CA 1
ATOM 655 C C . ASP A 1 89 ? 22.675 -27.189 -10.506 1.00 21.90 89 ASP A C 1
ATOM 656 O O . ASP A 1 89 ? 23.466 -26.591 -11.241 1.00 23.82 89 ASP A O 1
ATOM 661 N N . THR A 1 90 ? 22.613 -27.009 -9.187 1.00 21.55 90 THR A N 1
ATOM 662 C CA . THR A 1 90 ? 23.574 -26.157 -8.432 1.00 20.29 90 THR A CA 1
ATOM 663 C C . THR A 1 90 ? 23.418 -24.645 -8.549 1.00 18.74 90 THR A C 1
ATOM 664 O O . THR A 1 90 ? 24.101 -23.915 -7.860 1.00 20.20 90 THR A O 1
ATOM 668 N N . HIS A 1 91 ? 22.466 -24.142 -9.336 1.00 20.50 91 HIS A N 1
ATOM 669 C CA . HIS A 1 91 ? 22.269 -22.708 -9.432 1.00 19.61 91 HIS A CA 1
ATOM 670 C C . HIS A 1 91 ? 21.445 -22.129 -8.300 1.00 20.25 91 HIS A C 1
ATOM 671 O O . HIS A 1 91 ? 20.264 -22.501 -8.178 1.00 27.36 91 HIS A O 1
ATOM 678 N N . PRO A 1 92 ? 21.994 -21.201 -7.525 1.00 20.53 92 PRO A N 1
ATOM 679 C CA . PRO A 1 92 ? 21.237 -20.607 -6.415 1.00 20.17 92 PRO A CA 1
ATOM 680 C C . PRO A 1 92 ? 20.234 -19.552 -6.861 1.00 27.47 92 PRO A C 1
ATOM 681 O O . PRO A 1 92 ? 20.637 -18.491 -7.363 1.00 27.21 92 PRO A O 1
ATOM 685 N N . ILE A 1 93 ? 18.948 -19.844 -6.681 1.00 23.17 93 ILE A N 1
ATOM 686 C CA . ILE A 1 93 ? 17.865 -18.958 -7.098 1.00 25.26 93 ILE A CA 1
ATOM 687 C C . ILE A 1 93 ? 17.277 -18.322 -5.853 1.00 22.19 93 ILE A C 1
ATOM 688 O O . ILE A 1 93 ? 17.126 -18.996 -4.840 1.00 21.13 93 ILE A O 1
ATOM 693 N N . THR A 1 94 ? 17.032 -17.017 -5.910 1.00 21.41 94 THR A N 1
ATOM 694 C CA . THR A 1 94 ? 16.459 -16.282 -4.782 1.00 19.77 94 THR A CA 1
ATOM 695 C C . THR A 1 94 ? 15.238 -15.515 -5.227 1.00 22.36 94 THR A C 1
ATOM 696 O O . THR A 1 94 ? 15.076 -15.164 -6.416 1.00 21.11 94 THR A O 1
ATOM 700 N N . GLY A 1 95 ? 14.340 -15.301 -4.278 1.00 19.75 95 GLY A N 1
ATOM 701 C CA . GLY A 1 95 ? 13.153 -14.506 -4.511 1.00 21.09 95 GLY A CA 1
ATOM 702 C C . GLY A 1 95 ? 12.510 -14.200 -3.179 1.00 20.61 95 GLY A C 1
ATOM 703 O O . GLY A 1 95 ? 13.094 -14.494 -2.126 1.00 22.01 95 GLY A O 1
ATOM 704 N N . SER A 1 96 ? 11.332 -13.584 -3.203 1.00 22.93 96 SER A N 1
ATOM 705 C CA . SER A 1 96 ? 10.648 -13.252 -1.949 1.00 21.47 96 SER A CA 1
ATOM 706 C C . SER A 1 96 ? 9.161 -13.452 -2.098 1.00 24.25 96 SER A C 1
ATOM 707 O O . SER A 1 96 ? 8.605 -13.121 -3.149 1.00 26.07 96 SER A O 1
ATOM 712 N N . VAL A 1 97 ? 8.511 -13.952 -1.048 1.00 20.55 97 VAL A N 1
ATOM 713 C CA . VAL A 1 97 ? 7.061 -14.057 -0.991 1.00 20.46 97 VAL A CA 1
ATOM 714 C C . VAL A 1 97 ? 6.555 -13.079 0.060 1.00 19.51 97 VAL A C 1
ATOM 715 O O . VAL A 1 97 ? 7.083 -13.072 1.177 1.00 19.71 97 VAL A O 1
ATOM 719 N N . THR A 1 98 ? 5.595 -12.233 -0.301 1.00 19.54 98 THR A N 1
ATOM 720 C CA . THR A 1 98 ? 5.013 -11.288 0.637 1.00 18.22 98 THR A CA 1
ATOM 721 C C . THR A 1 98 ? 3.576 -11.659 0.939 1.00 20.94 98 THR A C 1
ATOM 722 O O . THR A 1 98 ? 2.806 -12.033 0.033 1.00 21.13 98 THR A O 1
ATOM 729 N N . PHE A 1 99 ? 3.220 -11.559 2.215 1.00 17.07 99 PHE A N 1
ATOM 730 C CA . PHE A 1 99 ? 1.869 -11.821 2.635 1.00 17.10 99 PHE A CA 1
ATOM 731 C C . PHE A 1 99 ? 1.541 -10.999 3.865 1.00 16.27 99 PHE A C 1
ATOM 732 O O . PHE A 1 99 ? 2.441 -10.447 4.513 1.00 18.54 99 PHE A O 1
ATOM 740 N N . LYS A 1 100 ? 0.253 -10.924 4.185 1.00 18.71 100 LYS A N 1
ATOM 741 C CA . LYS A 1 100 ? -0.198 -10.146 5.332 1.00 19.51 100 LYS A CA 1
ATOM 742 C C . LYS A 1 100 ? -0.935 -11.052 6.318 1.00 24.46 100 LYS A C 1
ATOM 743 O O . LYS A 1 100 ? -1.559 -12.060 5.940 1.00 23.28 100 LYS A O 1
ATOM 749 N N . VAL A 1 101 ? -0.790 -10.724 7.593 1.00 19.13 101 VAL A N 1
ATOM 750 C CA . VAL A 1 101 ? -1.593 -11.309 8.651 1.00 23.11 101 VAL A CA 1
ATOM 751 C C . VAL A 1 101 ? -2.626 -10.275 9.063 1.00 22.29 101 VAL A C 1
ATOM 752 O O . VAL A 1 101 ? -2.268 -9.161 9.432 1.00 18.55 101 VAL A O 1
ATOM 756 N N A LYS A 1 102 ? -3.890 -10.707 8.976 0.50 25.32 102 LYS A N 1
ATOM 757 N N B LYS A 1 102 ? -3.911 -10.616 8.911 0.50 22.93 102 LYS A N 1
ATOM 758 C CA A LYS A 1 102 ? -5.102 -10.089 9.553 0.50 29.14 102 LYS A CA 1
ATOM 759 C CA B LYS A 1 102 ? -5.040 -9.693 9.158 0.50 25.87 102 LYS A CA 1
ATOM 760 C C A LYS A 1 102 ? -4.892 -8.984 10.587 0.50 25.51 102 LYS A C 1
ATOM 761 C C B LYS A 1 102 ? -5.529 -9.815 10.594 0.50 23.95 102 LYS A C 1
ATOM 762 O O A LYS A 1 102 ? -5.575 -7.961 10.604 0.50 31.28 102 LYS A O 1
ATOM 763 O O B LYS A 1 102 ? -4.742 -10.004 11.499 0.50 19.64 102 LYS A O 1
#

GO terms:
  GO:0042597 periplasmic space (C, EXP)

CATH classificatio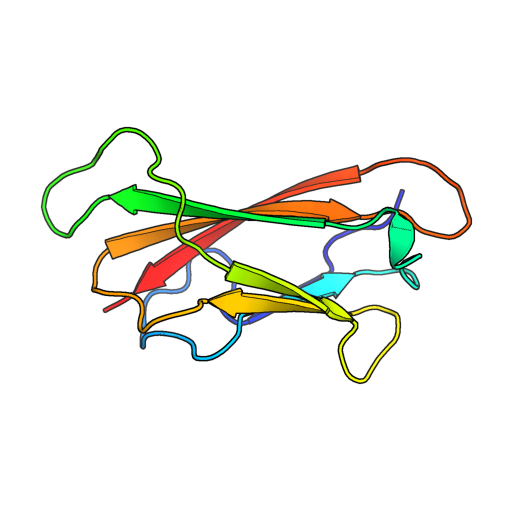n: 2.60.40.1220

B-factor: mean 24.91, std 8.28, range [12.33, 71.36]

Solvent-accessible surface area: 5677 Å² total; per-residue (Å²): 109,0,126,56,101,56,10,78,23,50,113,53,38,126,31,77,35,22,91,105,0,35,0,48,5,50,63,82,18,42,88,136,112,19,18,25,125,2,12,12,30,12,85,93,91,111,150,45,93,81,111,83,39,164,35,66,53,71,42,32,94,62,83,85,9,2,13,0,60,12,63,70,129,11,91,29,4,22,3,59,0,15,18,109,0,9,5,105,50,101,78,90,32,98,26,56,1,47,1,89,6,161

Radius of gyration: 13.26 Å; Cα contacts (8 Å, |Δi|>4): 261; chains: 1; bounding box: 29×36×30 Å

Nearest PDB structures (foldseek):
  2c9r-assembly1_A  TM=9.935E-01  e=1.080E-15  Pseudomonas syringae pv. tomato
  1lyq-assembly1_A  TM=9.619E-01  e=2.962E-13  Escherichia coli
  1ix2-assembly1_A  TM=9.624E-01  e=8.299E-13  Escherichia coli
  1ot4-assembly1_A  TM=8.030E-01  e=5.787E-13  Pseudomonas syringae
  6nfr-assembly1_A  TM=8.979E-01  e=4.224E-10  Pseudomonas fluorescens

Secondary structure (DSSP, 8-state):
---EEEEESPTT-EESPPSSEEEEESS---TTT-EEEEEEEEETTEEEEEEEEPEEEEE-SSTTEEEEEESSPPPSEEEEEEEEE--TT---EEEEEEEEE-

Foldseek 3Di:
DKDFPAKVVGFAAEEAWDQKIKTFIPAFFDWVFKDKWKWFQWAVPGGDDTHTFDWDWGADPDRRMIMIGGPDTDDWGKMKIWIWTAHPVGDTDIDIGIYTYD

Organism: Pseudomonas syringae pv. tomato (NCBI:txid323)